Protein AF-A0A939B349-F1 (afdb_monomer_lite)

pLDDT: mean 75.11, std 18.24, range [33.69, 95.56]

Radius of gyration: 43.34 Å; chains: 1; bounding box: 69×65×115 Å

Structure (mmCIF, N/CA/C/O backbone):
data_AF-A0A939B349-F1
#
_entry.id   AF-A0A939B349-F1
#
loop_
_atom_site.group_PDB
_atom_site.id
_atom_site.type_symbol
_atom_site.label_atom_id
_atom_site.label_alt_id
_atom_site.label_comp_id
_atom_site.label_asym_id
_atom_site.label_entity_id
_atom_site.label_seq_id
_atom_site.pdbx_PDB_ins_code
_atom_site.Cartn_x
_atom_site.Cartn_y
_atom_site.Cartn_z
_atom_site.occupancy
_atom_site.B_iso_or_equiv
_atom_site.auth_seq_id
_atom_site.auth_comp_id
_atom_site.auth_asym_id
_atom_site.auth_atom_id
_atom_site.pdbx_PDB_model_num
ATOM 1 N N . MET A 1 1 ? -7.760 8.848 -2.832 1.00 50.34 1 MET A N 1
ATOM 2 C CA . MET A 1 1 ? -7.719 9.512 -1.503 1.00 50.34 1 MET A CA 1
ATOM 3 C C . MET A 1 1 ? -8.984 9.330 -0.651 1.00 50.34 1 MET A C 1
ATOM 5 O O . MET A 1 1 ? -8.914 9.623 0.531 1.00 50.34 1 MET A O 1
ATOM 9 N N . GLY A 1 2 ? -10.108 8.811 -1.169 1.00 60.91 2 GLY A N 1
ATOM 10 C CA . GLY A 1 2 ? -11.309 8.539 -0.352 1.00 60.91 2 GLY A CA 1
ATOM 11 C C . GLY A 1 2 ? -11.292 7.233 0.465 1.00 60.91 2 GLY A C 1
ATOM 12 O O . GLY A 1 2 ? -12.253 6.953 1.168 1.00 60.91 2 GLY A O 1
ATOM 13 N N . GLU A 1 3 ? -10.233 6.424 0.372 1.00 61.53 3 GLU A N 1
ATOM 14 C CA . GLU A 1 3 ? -10.192 5.058 0.926 1.00 61.53 3 GLU A CA 1
ATOM 15 C C . GLU A 1 3 ? -9.787 5.001 2.412 1.00 61.53 3 GLU A C 1
ATOM 17 O O . GLU A 1 3 ? -10.288 4.182 3.182 1.00 61.53 3 GLU A O 1
ATOM 22 N N . GLU A 1 4 ? -8.908 5.903 2.851 1.00 66.12 4 GLU A N 1
ATOM 23 C CA . GLU A 1 4 ? -8.322 5.888 4.200 1.00 66.12 4 GLU A CA 1
ATOM 24 C C . GLU A 1 4 ? -9.313 6.124 5.358 1.00 66.12 4 GLU A C 1
ATOM 26 O O . GLU A 1 4 ? -9.148 5.480 6.399 1.00 66.12 4 GLU A O 1
ATOM 31 N N . PRO A 1 5 ? -10.371 6.954 5.230 1.00 72.88 5 PRO A N 1
ATOM 32 C CA . PRO A 1 5 ? -11.401 7.045 6.267 1.00 72.88 5 PRO A CA 1
ATOM 33 C C . PRO A 1 5 ? -12.081 5.694 6.544 1.00 72.88 5 PRO A C 1
ATOM 35 O O . PRO A 1 5 ? -12.366 5.372 7.697 1.00 72.88 5 PRO A O 1
ATOM 38 N N . GLY A 1 6 ? -12.282 4.872 5.508 1.00 77.94 6 GLY A N 1
ATOM 39 C CA . GLY A 1 6 ? -12.850 3.530 5.633 1.00 77.94 6 GLY A CA 1
ATOM 40 C C . GLY A 1 6 ? -11.854 2.523 6.209 1.00 77.94 6 GLY A C 1
ATOM 41 O O . GLY A 1 6 ? -12.162 1.836 7.185 1.00 77.94 6 GLY A O 1
ATOM 42 N N . TRP A 1 7 ? -10.639 2.464 5.658 1.00 81.88 7 TRP A N 1
ATOM 43 C CA . TRP A 1 7 ? -9.630 1.492 6.091 1.00 81.88 7 TRP A CA 1
ATOM 44 C C . TRP A 1 7 ? -9.050 1.796 7.468 1.00 81.88 7 TRP A C 1
ATOM 46 O O . TRP A 1 7 ? -8.964 0.898 8.302 1.00 81.88 7 TRP A O 1
ATOM 56 N N . ARG A 1 8 ? -8.652 3.043 7.732 1.00 82.31 8 ARG A N 1
ATOM 57 C CA . ARG A 1 8 ? -7.982 3.430 8.984 1.00 82.31 8 ARG A CA 1
ATOM 58 C C . ARG A 1 8 ? -8.934 4.027 10.005 1.00 82.31 8 ARG A C 1
ATOM 60 O O . ARG A 1 8 ? -8.850 3.660 11.169 1.00 82.31 8 ARG A O 1
ATOM 67 N N . GLY A 1 9 ? -9.877 4.863 9.578 1.00 75.44 9 GLY A N 1
ATOM 68 C CA . GLY A 1 9 ? -10.846 5.469 10.498 1.00 75.44 9 GLY A CA 1
ATOM 69 C C . GLY A 1 9 ? -11.865 4.470 11.058 1.00 75.44 9 GLY A C 1
ATOM 70 O O . GLY A 1 9 ? -12.182 4.497 12.249 1.00 75.44 9 GLY A O 1
ATOM 71 N N . TYR A 1 10 ? -12.359 3.552 10.223 1.00 84.94 10 TYR A N 1
ATOM 72 C CA . TYR A 1 10 ? -13.357 2.563 10.638 1.00 84.94 10 TYR A CA 1
ATOM 73 C C . TYR A 1 10 ? -12.766 1.162 10.837 1.00 84.94 10 TYR A C 1
ATOM 75 O O . TYR A 1 10 ? -12.747 0.656 11.963 1.00 84.94 10 TYR A O 1
ATOM 83 N N . ALA A 1 11 ? -12.265 0.527 9.772 1.00 83.31 11 ALA A N 1
ATOM 84 C CA . ALA A 1 11 ? -11.889 -0.885 9.811 1.00 83.31 11 ALA A CA 1
ATOM 85 C C . ALA A 1 11 ? -10.728 -1.152 10.783 1.00 83.31 11 ALA A C 1
ATOM 87 O O . ALA A 1 11 ? -10.832 -2.047 11.621 1.00 83.31 11 ALA A O 1
ATOM 88 N N . GLN A 1 12 ? -9.662 -0.347 10.745 1.00 85.56 12 GLN A N 1
ATOM 89 C CA . GLN A 1 12 ? -8.499 -0.502 11.624 1.00 85.56 12 GLN A CA 1
ATOM 90 C C . GLN A 1 12 ? -8.865 -0.314 13.099 1.00 85.56 12 GLN A C 1
ATOM 92 O O . GLN A 1 12 ? -8.363 -1.060 13.938 1.00 85.56 12 GLN A O 1
ATOM 97 N N . ARG A 1 13 ? -9.760 0.629 13.421 1.00 86.94 13 ARG A N 1
ATOM 98 C CA . ARG A 1 13 ? -10.232 0.863 14.793 1.00 86.94 13 ARG A CA 1
ATOM 99 C C . ARG A 1 13 ? -11.063 -0.315 15.305 1.00 86.94 13 ARG A C 1
ATOM 101 O O . ARG A 1 13 ? -10.786 -0.848 16.376 1.00 86.94 13 ARG A O 1
ATOM 108 N N . VAL A 1 14 ? -12.041 -0.775 14.518 1.00 89.38 14 VAL A N 1
ATOM 109 C CA . VAL A 1 14 ? -12.947 -1.875 14.903 1.00 89.38 14 VAL A CA 1
ATOM 110 C C . VAL A 1 14 ? -12.213 -3.217 14.988 1.00 89.38 14 VAL A C 1
ATOM 112 O O . VAL A 1 14 ? -12.347 -3.932 15.982 1.00 89.38 14 VAL A O 1
ATOM 115 N N . LEU A 1 15 ? -11.422 -3.569 13.970 1.00 87.38 15 LEU A N 1
ATOM 116 C CA . LEU A 1 15 ? -10.625 -4.802 13.963 1.00 87.38 15 LEU A CA 1
ATOM 117 C C . LEU A 1 15 ? -9.497 -4.734 14.997 1.00 87.38 15 LEU A C 1
ATOM 119 O O . LEU A 1 15 ? -9.206 -5.731 15.656 1.00 87.38 15 LEU A O 1
ATOM 123 N N . GLY A 1 16 ? -8.887 -3.559 15.172 1.00 88.56 16 GLY A N 1
ATOM 124 C CA . GLY A 1 16 ? -7.823 -3.326 16.143 1.00 88.56 16 GLY A CA 1
ATOM 125 C C . GLY A 1 16 ? -8.293 -3.528 17.580 1.00 88.56 16 GLY A C 1
ATOM 126 O O . GLY A 1 16 ? -7.596 -4.189 18.345 1.00 88.56 16 GLY A O 1
ATOM 127 N N . ALA A 1 17 ? -9.496 -3.053 17.918 1.00 89.25 17 ALA A N 1
ATOM 128 C CA . ALA A 1 17 ? -10.103 -3.257 19.233 1.00 89.25 17 ALA A CA 1
ATOM 129 C C . ALA A 1 17 ? -10.414 -4.736 19.532 1.00 89.25 17 ALA A C 1
ATOM 131 O O . ALA A 1 17 ? -10.347 -5.156 20.683 1.00 89.25 17 ALA A O 1
ATOM 132 N N . LYS A 1 18 ? -10.738 -5.538 18.507 1.00 92.06 18 LYS A N 1
ATOM 133 C CA . LYS A 1 18 ? -11.081 -6.961 18.671 1.00 92.06 18 LYS A CA 1
ATOM 134 C C . LYS A 1 18 ? -9.863 -7.883 18.670 1.00 92.06 18 LYS A C 1
ATOM 136 O O . LYS A 1 18 ? -9.804 -8.818 19.461 1.00 92.06 18 LYS A O 1
ATOM 141 N N . TRP A 1 19 ? -8.921 -7.670 17.751 1.00 90.81 19 TRP A N 1
ATOM 142 C CA . TRP A 1 19 ? -7.858 -8.637 17.434 1.00 90.81 19 TRP A CA 1
ATOM 143 C C . TRP A 1 19 ? -6.438 -8.071 17.552 1.00 90.81 19 TRP A C 1
ATOM 145 O O . TRP A 1 19 ? -5.470 -8.809 17.366 1.00 90.81 19 TRP A O 1
ATOM 155 N N . GLY A 1 20 ? -6.295 -6.785 17.871 1.00 92.38 20 GLY A N 1
ATOM 156 C CA . GLY A 1 20 ? -5.019 -6.083 17.886 1.00 92.38 20 GLY A CA 1
ATOM 157 C C . GLY A 1 20 ? -4.625 -5.524 16.516 1.00 92.38 20 GLY A C 1
ATOM 158 O O . GLY A 1 20 ? -5.048 -5.989 15.456 1.00 92.38 20 GLY A O 1
ATOM 159 N N . TRP A 1 21 ? -3.773 -4.500 16.546 1.00 90.88 21 TRP A N 1
ATOM 160 C CA . TRP A 1 21 ? -3.421 -3.684 15.379 1.00 90.88 21 TRP A CA 1
ATOM 161 C C . TRP A 1 21 ? -2.735 -4.460 14.238 1.00 90.88 21 TRP A C 1
ATOM 163 O O . TRP A 1 21 ? -3.009 -4.165 13.078 1.00 90.88 21 TRP A O 1
ATOM 173 N N . ILE A 1 22 ? -1.896 -5.463 14.543 1.00 94.00 22 ILE A N 1
ATOM 174 C CA . ILE A 1 22 ? -1.200 -6.277 13.524 1.00 94.00 22 ILE A CA 1
ATOM 175 C C . ILE A 1 22 ? -2.202 -7.135 12.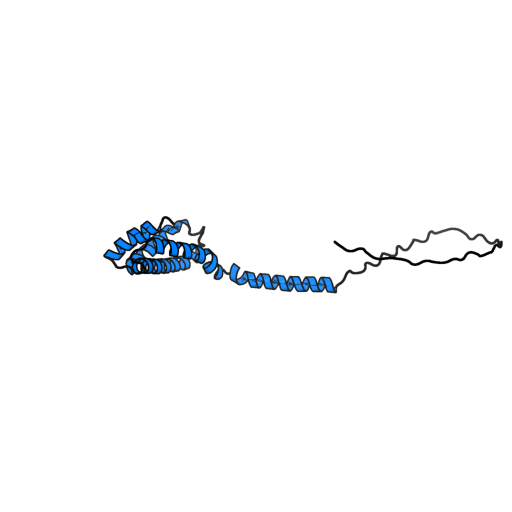756 1.00 94.00 22 ILE A C 1
ATOM 177 O O . ILE A 1 22 ? -2.216 -7.123 11.531 1.00 94.00 22 ILE A O 1
ATOM 181 N N . ARG A 1 23 ? -3.075 -7.862 13.466 1.00 93.62 23 ARG A N 1
ATOM 182 C CA . ARG A 1 23 ? -4.082 -8.722 12.827 1.00 93.62 23 ARG A CA 1
ATOM 183 C C . ARG A 1 23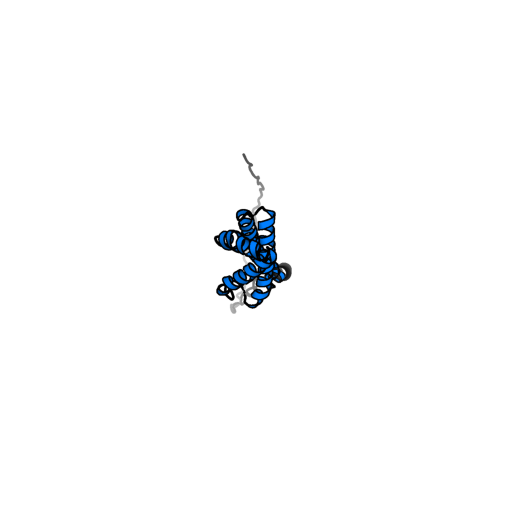 ? -5.056 -7.893 11.995 1.00 93.62 23 ARG A C 1
ATOM 185 O O . ARG A 1 23 ? -5.352 -8.266 10.866 1.00 93.62 23 ARG A O 1
ATOM 192 N N . ALA A 1 24 ? -5.483 -6.743 12.518 1.00 92.56 24 ALA A N 1
ATOM 193 C CA . ALA A 1 24 ? -6.286 -5.783 11.768 1.00 92.56 24 ALA A CA 1
ATOM 194 C C . ALA A 1 24 ? -5.584 -5.328 10.478 1.00 92.56 24 ALA A C 1
ATOM 196 O O . ALA A 1 24 ? -6.193 -5.352 9.411 1.00 92.56 24 ALA A O 1
ATOM 197 N N . ALA A 1 25 ? -4.294 -4.987 10.559 1.00 93.94 25 ALA A N 1
ATOM 198 C CA . ALA A 1 25 ? -3.505 -4.563 9.407 1.00 93.94 25 ALA A CA 1
ATOM 199 C C . ALA A 1 25 ? -3.372 -5.663 8.345 1.00 93.94 25 ALA A C 1
ATOM 201 O O . ALA A 1 25 ? -3.506 -5.367 7.164 1.00 93.94 25 ALA A O 1
ATOM 202 N N . LEU A 1 26 ? -3.155 -6.919 8.752 1.00 95.56 26 LEU A N 1
ATOM 203 C CA . LEU A 1 26 ? -3.050 -8.059 7.834 1.00 95.56 26 LEU A CA 1
ATOM 204 C C . LEU A 1 26 ? -4.374 -8.357 7.123 1.00 95.56 26 LEU A C 1
ATOM 206 O O . LEU A 1 26 ? -4.380 -8.605 5.920 1.00 95.56 26 LEU A O 1
ATOM 210 N N . VAL A 1 27 ? -5.498 -8.291 7.843 1.00 94.12 27 VAL A N 1
ATOM 211 C CA . VAL A 1 27 ? -6.832 -8.440 7.241 1.00 94.12 27 VAL A CA 1
ATOM 212 C C . VAL A 1 27 ? -7.081 -7.322 6.235 1.00 94.12 27 VAL A C 1
ATOM 214 O O . VAL A 1 27 ? -7.484 -7.591 5.108 1.00 94.12 27 VAL A O 1
ATOM 217 N N . ILE A 1 28 ? -6.786 -6.075 6.612 1.00 93.19 28 ILE A N 1
ATOM 218 C CA . ILE A 1 28 ? -6.924 -4.933 5.705 1.00 93.19 28 ILE A CA 1
ATOM 219 C C . ILE A 1 28 ? -6.004 -5.093 4.494 1.00 93.19 28 ILE A C 1
ATOM 221 O O . ILE A 1 28 ? -6.459 -4.854 3.387 1.00 93.19 28 ILE A O 1
ATOM 225 N N . ALA A 1 29 ? -4.760 -5.546 4.668 1.00 93.62 29 ALA A N 1
ATOM 226 C CA . ALA A 1 29 ? -3.846 -5.801 3.558 1.00 93.62 29 ALA A CA 1
ATOM 227 C C . ALA A 1 29 ? -4.432 -6.811 2.566 1.00 93.62 29 ALA A C 1
ATOM 229 O O . ALA A 1 29 ? -4.454 -6.537 1.374 1.00 93.62 29 ALA A O 1
ATOM 230 N N . ALA A 1 30 ? -4.969 -7.933 3.052 1.00 94.38 30 ALA A N 1
ATOM 231 C CA . ALA A 1 30 ? -5.572 -8.951 2.196 1.00 94.38 30 ALA A CA 1
ATOM 232 C C . ALA A 1 30 ? -6.768 -8.402 1.401 1.00 94.38 30 ALA A C 1
ATOM 234 O O . ALA A 1 30 ? -6.839 -8.579 0.185 1.00 94.38 30 ALA A O 1
ATOM 235 N N . VAL A 1 31 ? -7.685 -7.696 2.071 1.00 93.81 31 VAL A N 1
ATOM 236 C CA . VAL A 1 31 ? -8.849 -7.099 1.400 1.00 93.81 31 VAL A CA 1
ATOM 237 C C . VAL A 1 31 ? -8.411 -6.011 0.418 1.00 93.81 31 VAL A C 1
ATOM 239 O O . VAL A 1 31 ? -8.944 -5.937 -0.684 1.00 93.81 31 VAL A O 1
ATOM 242 N N . TRP A 1 32 ? -7.417 -5.199 0.773 1.00 91.62 32 TRP A N 1
ATOM 243 C CA . TRP A 1 32 ? -6.911 -4.120 -0.071 1.00 91.62 32 TRP A CA 1
ATOM 244 C C . TRP A 1 32 ? -6.197 -4.654 -1.320 1.00 91.62 32 TRP A C 1
ATOM 246 O O . TRP A 1 32 ? -6.443 -4.167 -2.422 1.00 91.62 32 TRP A O 1
ATOM 256 N N . THR A 1 33 ? -5.409 -5.725 -1.185 1.00 92.25 33 THR A N 1
ATOM 257 C CA . THR A 1 33 ? -4.826 -6.452 -2.320 1.00 92.25 33 THR A CA 1
ATOM 258 C C . THR A 1 33 ? -5.911 -6.979 -3.258 1.00 92.25 33 THR A C 1
ATOM 260 O O . THR A 1 33 ? -5.827 -6.754 -4.462 1.00 92.25 33 THR A O 1
ATOM 263 N N . LEU A 1 34 ? -6.952 -7.628 -2.725 1.00 92.25 34 LEU A N 1
ATOM 264 C CA . LEU A 1 34 ? -8.059 -8.156 -3.532 1.00 92.25 34 LEU A CA 1
ATOM 265 C C . LEU A 1 34 ? -8.907 -7.056 -4.177 1.00 92.25 34 LEU A C 1
ATOM 267 O O . LEU A 1 34 ? -9.357 -7.219 -5.306 1.00 92.25 34 LEU A O 1
ATOM 271 N N . TRP A 1 35 ? -9.098 -5.921 -3.501 1.00 90.25 35 TRP A N 1
ATOM 272 C CA . TRP A 1 35 ? -9.788 -4.757 -4.063 1.00 90.25 35 TRP A CA 1
ATOM 273 C C . TRP A 1 35 ? -9.122 -4.291 -5.361 1.00 90.25 35 TRP A C 1
ATOM 275 O O . TRP A 1 35 ? -9.801 -3.844 -6.279 1.00 90.25 35 TRP A O 1
ATOM 285 N N . HIS A 1 36 ? -7.799 -4.410 -5.462 1.00 89.12 36 HIS A N 1
ATOM 286 C CA . HIS A 1 36 ? -7.041 -3.996 -6.644 1.00 89.12 36 HIS A CA 1
ATOM 287 C C . HIS A 1 36 ? -7.029 -5.045 -7.759 1.00 89.12 36 HIS A C 1
ATOM 289 O O . HIS A 1 36 ? -6.393 -4.819 -8.785 1.00 89.12 36 HIS A O 1
ATOM 295 N N . ALA A 1 37 ? -7.747 -6.162 -7.608 1.00 90.06 37 ALA A N 1
ATOM 296 C CA . ALA A 1 37 ? -7.834 -7.187 -8.642 1.00 90.06 37 ALA A CA 1
ATOM 297 C C . ALA A 1 37 ? -8.215 -6.660 -10.042 1.00 90.06 37 ALA A C 1
ATOM 299 O O . ALA A 1 37 ? -7.603 -7.108 -11.009 1.00 90.06 37 ALA A O 1
ATOM 300 N N . PRO A 1 38 ? -9.130 -5.676 -10.199 1.00 92.00 38 PRO A N 1
ATOM 301 C CA . PRO A 1 38 ? -9.440 -5.100 -11.512 1.00 92.00 38 PRO A CA 1
ATOM 302 C C . PRO A 1 38 ? -8.265 -4.375 -12.193 1.00 92.00 38 PRO A C 1
ATOM 304 O O . PRO A 1 38 ? -8.310 -4.141 -13.398 1.00 92.00 38 PRO A O 1
ATOM 307 N N . LEU A 1 39 ? -7.228 -4.000 -11.436 1.00 85.88 39 LEU A N 1
ATOM 308 C CA . LEU A 1 39 ? -6.024 -3.332 -11.943 1.00 85.88 39 LEU A CA 1
ATOM 309 C C . LEU A 1 39 ? -4.932 -4.327 -12.366 1.00 85.88 39 LEU A C 1
ATOM 311 O O . LEU A 1 39 ? -3.919 -3.938 -12.954 1.00 85.88 39 LEU A O 1
ATOM 315 N N . TRP A 1 40 ? -5.102 -5.615 -12.057 1.00 87.38 40 TRP A N 1
ATOM 316 C CA . TRP A 1 40 ? -4.150 -6.644 -12.454 1.00 87.38 40 TRP A CA 1
ATOM 317 C C . TRP A 1 40 ? -4.245 -6.902 -13.959 1.00 87.38 40 TRP A C 1
ATOM 319 O O . TRP A 1 40 ? -5.318 -7.128 -14.514 1.00 87.38 40 TRP A O 1
ATOM 329 N N . GLY A 1 41 ? -3.101 -6.857 -14.632 1.00 82.94 41 GLY A N 1
ATOM 330 C CA . GLY A 1 41 ? -2.985 -6.966 -16.082 1.00 82.94 41 GLY A CA 1
ATOM 331 C C . GLY A 1 41 ? -3.174 -5.656 -16.848 1.00 82.94 41 GLY A C 1
ATOM 332 O O . GLY A 1 41 ? -2.866 -5.637 -18.036 1.00 82.94 41 GLY A O 1
ATOM 333 N N . SER A 1 42 ? -3.642 -4.582 -16.203 1.00 85.62 42 SER A N 1
ATOM 334 C CA . SER A 1 42 ? -3.751 -3.246 -16.805 1.00 85.62 42 SER A CA 1
ATOM 335 C C . SER A 1 42 ? -2.674 -2.308 -16.263 1.00 85.62 42 SER A C 1
ATOM 337 O O . SER A 1 42 ? -1.747 -1.960 -16.988 1.00 85.62 42 SER A O 1
ATOM 339 N N . GLU A 1 43 ? -2.752 -1.947 -14.983 1.00 80.25 43 GLU A N 1
ATOM 340 C CA . GLU A 1 43 ? -1.756 -1.089 -14.327 1.00 80.25 43 GLU A CA 1
ATOM 341 C C . GLU A 1 43 ? -0.633 -1.885 -13.661 1.00 80.25 43 GLU A C 1
ATOM 343 O O . GLU A 1 43 ? 0.505 -1.423 -13.585 1.00 80.25 43 GLU A O 1
ATOM 348 N N . PHE A 1 44 ? -0.934 -3.103 -13.209 1.00 79.94 44 PHE A N 1
ATOM 349 C CA . PHE A 1 44 ? 0.053 -4.009 -12.634 1.00 79.94 44 PHE A CA 1
ATOM 350 C C . PHE A 1 44 ? 0.258 -5.202 -13.553 1.00 79.94 44 PHE A C 1
ATOM 352 O O . PHE A 1 44 ? -0.637 -6.033 -13.701 1.00 79.94 44 PHE A O 1
ATOM 359 N N . GLU A 1 45 ? 1.447 -5.339 -14.136 1.00 84.31 45 GLU A N 1
ATOM 360 C CA . GLU A 1 45 ? 1.794 -6.555 -14.870 1.00 84.31 45 GLU A CA 1
ATOM 361 C C . GLU A 1 45 ? 1.608 -7.789 -13.982 1.00 84.31 45 GLU A C 1
ATOM 363 O O . GLU A 1 45 ? 2.083 -7.824 -12.845 1.00 84.31 45 GLU A O 1
ATOM 368 N N . TRP A 1 46 ? 0.982 -8.840 -14.519 1.00 85.31 46 TRP A N 1
ATOM 369 C CA . TRP A 1 46 ? 0.698 -10.077 -13.781 1.00 85.31 46 TRP A CA 1
ATOM 370 C C . TRP A 1 46 ? 1.924 -10.662 -13.074 1.00 85.31 46 TRP A C 1
ATOM 372 O O . TRP A 1 46 ? 1.826 -11.149 -11.949 1.00 85.31 46 TRP A O 1
ATOM 382 N N . ARG A 1 47 ? 3.101 -10.561 -13.702 1.00 85.00 47 ARG A N 1
ATOM 383 C CA . ARG A 1 47 ? 4.369 -11.038 -13.137 1.00 85.00 47 ARG A CA 1
ATOM 384 C C . ARG A 1 47 ? 4.820 -10.243 -11.904 1.00 85.00 47 ARG A C 1
ATOM 386 O O . ARG A 1 47 ? 5.538 -10.785 -11.068 1.00 85.00 47 ARG A O 1
ATOM 393 N N . LEU A 1 48 ? 4.408 -8.983 -11.783 1.00 82.94 48 LEU A N 1
ATOM 394 C CA . LEU A 1 48 ? 4.763 -8.085 -10.683 1.00 82.94 48 LEU A CA 1
ATOM 395 C C . LEU A 1 48 ? 3.706 -8.060 -9.568 1.00 82.94 48 LEU A C 1
ATOM 397 O O . LEU A 1 48 ? 3.991 -7.580 -8.472 1.00 82.94 48 LEU A O 1
ATOM 401 N N . VAL A 1 49 ? 2.515 -8.626 -9.792 1.00 86.75 49 VAL A N 1
ATOM 402 C CA . VAL A 1 49 ? 1.451 -8.696 -8.774 1.00 86.75 49 VAL A CA 1
ATOM 403 C C . VAL A 1 49 ? 1.927 -9.326 -7.453 1.00 86.75 49 VAL A C 1
ATOM 405 O O . VAL A 1 49 ? 1.627 -8.749 -6.408 1.00 86.75 49 VAL A O 1
ATOM 408 N N . PRO A 1 50 ? 2.711 -10.429 -7.422 1.00 88.69 50 PRO A N 1
ATOM 409 C CA . PRO A 1 50 ? 3.163 -11.012 -6.156 1.00 88.69 50 PRO A CA 1
ATOM 410 C C . PRO A 1 50 ? 4.064 -10.076 -5.340 1.00 88.69 50 PRO A C 1
ATOM 412 O O . PRO A 1 50 ? 3.882 -9.941 -4.131 1.00 88.69 50 PRO A O 1
ATOM 415 N N . ILE A 1 51 ? 5.019 -9.399 -5.987 1.00 85.50 51 ILE A N 1
ATOM 416 C CA . ILE A 1 51 ? 5.932 -8.484 -5.286 1.00 85.50 51 ILE A CA 1
ATOM 417 C C . ILE A 1 51 ? 5.202 -7.215 -4.837 1.00 85.50 51 ILE A C 1
ATOM 419 O O . ILE A 1 51 ? 5.424 -6.721 -3.730 1.00 85.50 51 ILE A O 1
ATOM 423 N N . TRP A 1 52 ? 4.258 -6.743 -5.652 1.00 85.88 52 TRP A N 1
ATOM 424 C CA . TRP A 1 52 ? 3.366 -5.655 -5.289 1.00 85.88 52 TRP A CA 1
ATOM 425 C C . TRP A 1 52 ? 2.501 -6.021 -4.072 1.00 85.88 52 TRP A C 1
ATOM 427 O O . TRP A 1 52 ? 2.453 -5.248 -3.117 1.00 85.88 52 TRP A O 1
ATOM 437 N N . ALA A 1 53 ? 1.917 -7.223 -4.022 1.00 90.38 53 ALA A N 1
ATOM 438 C CA . ALA A 1 53 ? 1.130 -7.693 -2.880 1.00 90.38 53 ALA A CA 1
ATOM 439 C C . ALA A 1 53 ? 1.946 -7.719 -1.573 1.00 90.38 53 ALA A C 1
ATOM 441 O O . ALA A 1 53 ? 1.459 -7.290 -0.527 1.00 90.38 53 ALA A O 1
ATOM 442 N N . VAL A 1 54 ? 3.217 -8.136 -1.626 1.00 90.88 54 VAL A N 1
ATOM 443 C CA . VAL A 1 54 ? 4.126 -8.059 -0.466 1.00 90.88 54 VAL A CA 1
ATOM 444 C C . VAL A 1 54 ? 4.329 -6.606 -0.018 1.00 90.88 54 VAL A C 1
ATOM 446 O O . VAL A 1 54 ? 4.287 -6.317 1.180 1.00 90.88 54 VAL A O 1
ATOM 449 N N . SER A 1 55 ? 4.489 -5.675 -0.964 1.00 88.31 55 SER A N 1
ATOM 450 C CA . SER A 1 55 ? 4.612 -4.245 -0.649 1.00 88.31 55 SER A CA 1
ATOM 451 C C . SER A 1 55 ? 3.348 -3.678 0.012 1.00 88.31 55 SER A C 1
ATOM 453 O O . SER A 1 55 ? 3.456 -2.891 0.952 1.00 88.31 55 SER A O 1
ATOM 455 N N . VAL A 1 56 ? 2.159 -4.145 -0.392 1.00 91.19 56 VAL A N 1
ATOM 456 C CA . VAL A 1 56 ? 0.867 -3.762 0.202 1.00 91.19 56 VAL A CA 1
ATOM 457 C C . VAL A 1 56 ? 0.776 -4.201 1.663 1.00 91.19 56 VAL A C 1
ATOM 459 O O . VAL A 1 56 ? 0.344 -3.421 2.512 1.00 91.19 56 VAL A O 1
ATOM 462 N N . VAL A 1 57 ? 1.241 -5.412 1.990 1.00 93.81 57 VAL A N 1
ATOM 463 C CA . VAL A 1 57 ? 1.309 -5.890 3.382 1.00 93.81 57 VAL A CA 1
ATOM 464 C C . VAL A 1 57 ? 2.229 -5.001 4.220 1.00 93.81 57 VAL A C 1
ATOM 466 O O . VAL A 1 57 ? 1.851 -4.583 5.317 1.00 93.81 57 VAL A O 1
ATOM 469 N N . GLY A 1 58 ? 3.408 -4.660 3.692 1.00 92.25 58 GLY A N 1
ATOM 470 C CA . GLY A 1 58 ? 4.337 -3.737 4.348 1.00 92.25 58 GLY A CA 1
ATOM 471 C C . GLY A 1 58 ? 3.712 -2.361 4.593 1.00 92.25 58 GLY A C 1
ATOM 472 O O . GLY A 1 58 ? 3.721 -1.866 5.721 1.00 92.25 58 GLY A O 1
ATOM 473 N N . ALA A 1 59 ? 3.095 -1.775 3.564 1.00 91.06 59 ALA A N 1
ATOM 474 C CA . ALA A 1 59 ? 2.412 -0.488 3.657 1.00 91.06 59 ALA A CA 1
ATOM 475 C C . ALA A 1 59 ? 1.271 -0.516 4.687 1.00 91.06 59 ALA A C 1
ATOM 477 O O . ALA A 1 59 ? 1.142 0.404 5.494 1.00 91.06 59 ALA A O 1
ATOM 478 N N . ALA A 1 60 ? 0.478 -1.591 4.721 1.00 92.69 60 ALA A N 1
ATOM 479 C CA . ALA A 1 60 ? -0.614 -1.739 5.675 1.00 92.69 60 ALA A CA 1
ATOM 480 C C . ALA A 1 60 ? -0.128 -1.800 7.129 1.00 92.69 60 ALA A C 1
ATOM 482 O O . ALA A 1 60 ? -0.750 -1.191 8.000 1.00 92.69 60 ALA A O 1
ATOM 483 N N . LEU A 1 61 ? 0.988 -2.487 7.397 1.00 94.75 61 LEU A N 1
ATOM 484 C CA . LEU A 1 61 ? 1.599 -2.538 8.728 1.00 94.75 61 LEU A CA 1
ATOM 485 C C . LEU A 1 61 ? 2.154 -1.175 9.154 1.00 94.75 61 LEU A C 1
ATOM 487 O O . LEU A 1 61 ? 1.917 -0.755 10.288 1.00 94.75 61 LEU A O 1
ATOM 491 N N . VAL A 1 62 ? 2.840 -0.467 8.252 1.00 94.38 62 VAL A N 1
ATOM 492 C CA . VAL A 1 62 ? 3.378 0.878 8.518 1.00 94.38 62 VAL A CA 1
ATOM 493 C C . VAL A 1 62 ? 2.251 1.873 8.785 1.00 94.38 62 VAL A C 1
ATOM 495 O O . VAL A 1 62 ? 2.308 2.603 9.772 1.00 94.38 62 VAL A O 1
ATOM 498 N N . LEU A 1 63 ? 1.197 1.873 7.966 1.00 92.75 63 LEU A N 1
ATOM 499 C CA . LEU A 1 63 ? 0.031 2.740 8.161 1.00 92.75 63 LEU A CA 1
ATOM 500 C C . LEU A 1 63 ? -0.717 2.406 9.456 1.00 92.75 63 LEU A C 1
ATOM 502 O O . LEU A 1 63 ? -1.110 3.312 10.183 1.00 92.75 63 LEU A O 1
ATOM 506 N N . ALA A 1 64 ? -0.880 1.124 9.791 1.00 92.56 64 ALA A N 1
ATOM 507 C CA . ALA A 1 64 ? -1.493 0.713 11.053 1.00 92.56 64 ALA A CA 1
ATOM 508 C C . ALA A 1 64 ? -0.665 1.135 12.276 1.00 92.56 64 ALA A C 1
ATOM 510 O O . ALA A 1 64 ? -1.223 1.569 13.288 1.00 92.56 64 ALA A O 1
ATOM 511 N N . TRP A 1 65 ? 0.662 1.025 12.186 1.00 94.56 65 TRP A N 1
ATOM 512 C CA . TRP A 1 65 ? 1.568 1.527 13.212 1.00 94.56 65 TRP A CA 1
ATOM 513 C C . TRP A 1 65 ? 1.465 3.048 13.343 1.00 94.56 65 TRP A C 1
ATOM 515 O O . TRP A 1 65 ? 1.297 3.539 14.458 1.00 94.56 65 TRP A O 1
ATOM 525 N N . LEU A 1 66 ? 1.486 3.777 12.224 1.00 94.38 66 LEU A N 1
ATOM 526 C CA . LEU A 1 66 ? 1.400 5.235 12.186 1.00 94.38 66 LEU A CA 1
ATOM 527 C C . LEU A 1 66 ? 0.073 5.738 12.755 1.00 94.38 66 LEU A C 1
ATOM 529 O O . LEU A 1 66 ? 0.066 6.664 13.564 1.00 94.38 66 LEU A O 1
ATOM 533 N N . TYR A 1 67 ? -1.040 5.100 12.388 1.00 92.75 67 TYR A N 1
ATOM 534 C CA . TYR A 1 67 ? -2.365 5.401 12.924 1.00 92.75 67 TYR A CA 1
ATOM 535 C C . TYR A 1 67 ? -2.354 5.343 14.451 1.00 92.75 67 TYR A C 1
ATOM 537 O O . TYR A 1 67 ? -2.757 6.289 15.115 1.00 92.75 67 TYR A O 1
ATOM 545 N N . ARG A 1 68 ? -1.799 4.274 15.031 1.00 93.25 68 ARG A N 1
ATOM 546 C CA . ARG A 1 68 ? -1.709 4.145 16.488 1.00 93.25 68 ARG A CA 1
ATOM 547 C C . ARG A 1 68 ? -0.714 5.130 17.110 1.00 93.25 68 ARG A C 1
ATOM 549 O O . ARG A 1 68 ? -1.015 5.718 18.142 1.00 93.25 68 ARG A O 1
ATOM 556 N N . ALA A 1 69 ? 0.462 5.302 16.508 1.00 93.62 69 ALA A N 1
ATOM 557 C CA . ALA A 1 69 ? 1.519 6.175 17.024 1.00 93.62 69 ALA A CA 1
ATOM 558 C C . ALA A 1 69 ? 1.125 7.662 17.009 1.00 93.62 69 ALA A C 1
ATOM 560 O O . ALA A 1 69 ? 1.601 8.433 17.835 1.00 93.62 69 ALA A O 1
ATOM 561 N N . SER A 1 70 ? 0.236 8.053 16.095 1.00 92.88 70 SER A N 1
ATOM 562 C CA . SER A 1 70 ? -0.266 9.423 15.943 1.00 92.88 70 SER A CA 1
ATOM 563 C C . SER A 1 70 ? -1.535 9.725 16.748 1.00 92.88 70 SER A C 1
ATOM 565 O O . SER A 1 70 ? -2.122 10.787 16.561 1.00 92.88 70 SER A O 1
ATOM 567 N N . GLY A 1 71 ? -1.981 8.810 17.617 1.00 91.19 71 GLY A N 1
ATOM 568 C CA . GLY A 1 71 ? -3.228 8.983 18.367 1.00 91.19 71 GLY A CA 1
ATOM 569 C C . GLY A 1 71 ? -4.474 8.884 17.485 1.00 91.19 71 GLY A C 1
ATOM 570 O O . GLY A 1 71 ? -5.400 9.668 17.646 1.00 91.19 71 GLY A O 1
ATOM 571 N N . GLU A 1 72 ? -4.487 7.931 16.549 1.00 90.94 72 GLU A N 1
ATOM 572 C CA . GLU A 1 72 ? -5.602 7.651 15.632 1.00 90.94 72 GLU A CA 1
ATOM 573 C C . GLU A 1 72 ? -5.835 8.728 14.552 1.00 90.94 72 GLU A C 1
ATOM 575 O O . GLU A 1 72 ? -6.944 8.918 14.048 1.00 90.94 72 GLU A O 1
ATOM 580 N N . SER A 1 73 ? -4.769 9.419 14.128 1.00 91.50 73 SER A N 1
ATOM 581 C CA . SER A 1 73 ? -4.856 10.440 13.079 1.00 91.50 73 SER A CA 1
ATOM 582 C C . SER A 1 73 ? -4.970 9.829 11.678 1.00 91.50 73 SER A C 1
ATOM 584 O O . SER A 1 73 ? -3.995 9.366 11.075 1.00 91.50 73 SER A O 1
ATOM 586 N N . VAL A 1 74 ? -6.179 9.886 11.110 1.00 89.75 74 VAL A N 1
ATOM 587 C CA . VAL A 1 74 ? -6.447 9.483 9.716 1.00 89.75 74 VAL A CA 1
ATOM 588 C C . VAL A 1 74 ? -5.729 10.403 8.725 1.00 89.75 74 VAL A C 1
ATOM 590 O O . VAL A 1 74 ? -5.231 9.931 7.706 1.00 89.75 74 VAL A O 1
ATOM 593 N N . LEU A 1 75 ? -5.607 11.700 9.036 1.00 90.06 75 LEU A N 1
ATOM 594 C CA . LEU A 1 75 ? -4.938 12.670 8.166 1.00 90.06 75 LEU A CA 1
ATOM 595 C C . LEU A 1 75 ? -3.465 12.301 7.936 1.00 90.06 75 LEU A C 1
ATOM 597 O O . LEU A 1 75 ? -2.995 12.330 6.801 1.00 90.06 75 LEU A O 1
ATOM 601 N N . LEU A 1 76 ? -2.747 11.896 8.990 1.00 90.31 76 LEU A N 1
ATOM 602 C CA . LEU A 1 76 ? -1.352 11.468 8.857 1.00 90.31 76 LEU A CA 1
ATOM 603 C C . LEU A 1 76 ? -1.221 10.216 7.977 1.00 90.31 76 LEU A C 1
ATOM 605 O O . LEU A 1 76 ? -0.303 10.123 7.163 1.00 90.31 76 LEU A O 1
ATOM 609 N N . CYS A 1 77 ? -2.160 9.274 8.111 1.00 91.31 77 CYS A N 1
ATOM 610 C CA . CYS A 1 77 ? -2.211 8.074 7.276 1.00 91.31 77 CYS A CA 1
ATOM 611 C C . CYS A 1 77 ? -2.469 8.423 5.806 1.00 91.31 77 CYS A C 1
ATOM 613 O O . CYS A 1 77 ? -1.804 7.883 4.925 1.00 91.31 77 CYS A O 1
ATOM 615 N N . MET A 1 78 ? -3.363 9.380 5.539 1.00 89.62 78 MET A N 1
ATOM 616 C CA . MET A 1 78 ? -3.625 9.884 4.189 1.00 89.62 78 MET A CA 1
ATOM 617 C C . MET A 1 78 ? -2.386 10.515 3.556 1.00 89.62 78 MET A C 1
ATOM 619 O O . MET A 1 78 ? -2.085 10.212 2.403 1.00 89.62 78 MET A O 1
ATOM 623 N N . LEU A 1 79 ? -1.653 11.355 4.297 1.00 91.31 79 LEU A N 1
ATOM 624 C CA . LEU A 1 79 ? -0.415 11.960 3.801 1.00 91.31 79 LEU A CA 1
ATOM 625 C C . LEU A 1 79 ? 0.641 10.892 3.501 1.00 91.31 79 LEU A C 1
ATOM 627 O O . LEU A 1 79 ? 1.208 10.893 2.413 1.00 91.31 79 LEU A O 1
ATOM 631 N N . MET A 1 80 ? 0.859 9.951 4.423 1.00 90.38 80 MET A N 1
ATOM 632 C CA . MET A 1 80 ? 1.814 8.860 4.221 1.00 90.38 80 MET A CA 1
ATOM 633 C C . MET A 1 80 ? 1.445 8.001 3.005 1.00 90.38 80 MET A C 1
ATOM 635 O O . MET A 1 80 ? 2.296 7.730 2.161 1.00 90.38 80 MET A O 1
ATOM 639 N N . HIS A 1 81 ? 0.176 7.606 2.870 1.00 90.12 81 HIS A N 1
ATOM 640 C CA . HIS A 1 81 ? -0.294 6.841 1.715 1.00 90.12 81 HIS A CA 1
ATOM 641 C C . HIS A 1 81 ? -0.066 7.634 0.417 1.00 90.12 81 HIS A C 1
ATOM 643 O O . HIS A 1 81 ? 0.504 7.106 -0.535 1.00 90.12 81 HIS A O 1
ATOM 649 N N . ALA A 1 82 ? -0.407 8.925 0.385 1.00 87.00 82 ALA A N 1
ATOM 650 C CA . ALA A 1 82 ? -0.151 9.779 -0.773 1.00 87.00 82 ALA A CA 1
ATOM 651 C C . ALA A 1 82 ? 1.334 9.798 -1.172 1.00 87.00 82 ALA A C 1
ATOM 653 O O . ALA A 1 82 ? 1.661 9.661 -2.352 1.00 87.00 82 ALA A O 1
ATOM 654 N N . SER A 1 83 ? 2.233 9.921 -0.192 1.00 86.25 83 SER A N 1
ATOM 655 C CA . SER A 1 83 ? 3.679 9.882 -0.417 1.00 86.25 83 SER A CA 1
ATOM 656 C C . SER A 1 83 ? 4.133 8.541 -0.994 1.00 86.25 83 SER A C 1
ATOM 658 O O . SER A 1 83 ? 4.900 8.521 -1.955 1.00 86.25 83 SER A O 1
ATOM 660 N N . VAL A 1 84 ? 3.628 7.423 -0.466 1.00 84.00 84 VAL A N 1
ATOM 661 C CA . VAL A 1 84 ? 3.950 6.079 -0.970 1.00 84.00 84 VAL A CA 1
ATOM 662 C C . VAL A 1 84 ? 3.448 5.885 -2.402 1.00 84.00 84 VAL A C 1
ATOM 664 O O . VAL A 1 84 ? 4.191 5.367 -3.232 1.00 84.00 84 VAL A O 1
ATOM 667 N N . ASN A 1 85 ? 2.246 6.358 -2.735 1.00 83.19 85 ASN A N 1
ATOM 668 C CA . ASN A 1 85 ? 1.713 6.252 -4.098 1.00 83.19 85 ASN A CA 1
ATOM 669 C C . ASN A 1 85 ? 2.449 7.146 -5.099 1.00 83.19 85 ASN A C 1
ATOM 671 O O . ASN A 1 85 ? 2.508 6.819 -6.280 1.00 83.19 85 ASN A O 1
ATOM 675 N N . MET A 1 86 ? 3.032 8.257 -4.646 1.00 82.12 86 MET A N 1
ATOM 676 C CA . MET A 1 86 ? 3.865 9.109 -5.493 1.00 82.12 86 MET A CA 1
ATOM 677 C C . MET A 1 86 ? 5.244 8.479 -5.740 1.00 82.12 86 MET A C 1
ATOM 679 O O . MET A 1 86 ? 5.726 8.420 -6.871 1.00 82.12 86 MET A O 1
ATOM 683 N N . VAL A 1 87 ? 5.893 8.004 -4.675 1.00 78.88 87 VAL A N 1
ATOM 684 C CA . VAL A 1 87 ? 7.293 7.556 -4.717 1.00 78.88 87 VAL A CA 1
ATOM 685 C C . VAL A 1 87 ? 7.421 6.102 -5.181 1.00 78.88 87 VAL A C 1
ATOM 687 O O . VAL A 1 87 ? 8.341 5.776 -5.926 1.00 78.88 87 VAL A O 1
ATOM 690 N N . GLY A 1 88 ? 6.501 5.222 -4.790 1.00 75.75 88 GLY A N 1
ATOM 691 C CA . GLY A 1 88 ? 6.563 3.787 -5.077 1.00 75.75 88 GLY A CA 1
ATOM 692 C C . GLY A 1 88 ? 6.530 3.481 -6.580 1.00 75.75 88 GLY A C 1
ATOM 693 O O . GLY A 1 88 ? 7.567 3.132 -7.146 1.00 75.75 88 GLY A O 1
ATOM 694 N N . PRO A 1 89 ? 5.381 3.654 -7.258 1.00 70.25 89 PRO A N 1
ATOM 695 C CA . PRO A 1 89 ? 5.259 3.466 -8.707 1.00 70.25 89 PRO A CA 1
ATOM 696 C C . PRO A 1 89 ? 6.125 4.431 -9.526 1.00 70.25 89 PRO A C 1
ATOM 698 O O . PRO A 1 89 ? 6.678 4.053 -10.559 1.00 70.25 89 PRO A O 1
ATOM 701 N N . GLY A 1 90 ? 6.250 5.682 -9.072 1.00 70.69 90 GLY A N 1
ATOM 702 C CA . GLY A 1 90 ? 6.943 6.736 -9.812 1.00 70.69 90 GLY A CA 1
ATOM 703 C C . GLY A 1 90 ? 8.465 6.598 -9.834 1.00 70.69 90 GLY A C 1
ATOM 704 O O . GLY A 1 90 ? 9.085 6.979 -10.825 1.00 70.69 90 GLY A O 1
ATOM 705 N N . TRP A 1 91 ? 9.063 6.047 -8.774 1.00 68.81 91 TRP A N 1
ATOM 706 C CA . TRP A 1 91 ? 10.517 6.036 -8.592 1.00 68.81 91 TRP A CA 1
ATOM 707 C C . TRP A 1 91 ? 11.057 4.674 -8.157 1.00 68.81 91 TRP A C 1
ATOM 709 O O . TRP A 1 91 ? 11.965 4.147 -8.797 1.00 68.81 91 TRP A O 1
ATOM 719 N N . VAL A 1 92 ? 10.502 4.081 -7.098 1.00 70.69 92 VAL A N 1
ATOM 720 C CA . VAL A 1 92 ? 11.078 2.878 -6.473 1.00 70.69 92 VAL A CA 1
ATOM 721 C C . VAL A 1 92 ? 10.910 1.647 -7.359 1.00 70.69 92 VAL A C 1
ATOM 723 O O . VAL A 1 92 ? 11.896 0.994 -7.681 1.00 70.69 92 VAL A O 1
ATOM 726 N N . PHE A 1 93 ? 9.690 1.331 -7.800 1.00 71.19 93 PHE A N 1
ATOM 727 C CA . PHE A 1 93 ? 9.443 0.131 -8.608 1.00 71.19 93 PHE A CA 1
ATOM 728 C C . PHE A 1 93 ? 10.087 0.224 -9.992 1.00 71.19 93 PHE A C 1
ATOM 730 O O . PHE A 1 93 ? 10.620 -0.768 -10.487 1.00 71.19 93 PHE A O 1
ATOM 737 N N . LYS A 1 94 ? 10.136 1.427 -10.573 1.00 69.88 94 LYS A N 1
ATOM 738 C CA . LYS A 1 94 ? 10.833 1.682 -11.838 1.00 69.88 94 LYS A CA 1
ATOM 739 C C . LYS A 1 94 ? 12.324 1.387 -11.756 1.00 69.88 94 LYS A C 1
ATOM 741 O O . LYS A 1 94 ? 12.860 0.820 -12.693 1.00 69.88 94 LYS A O 1
ATOM 746 N N . TRP A 1 95 ? 12.987 1.673 -10.638 1.00 67.44 95 TRP A N 1
ATOM 747 C CA . TRP A 1 95 ? 14.413 1.364 -10.475 1.00 67.44 95 TRP A CA 1
ATOM 748 C C . TRP A 1 95 ? 14.730 -0.140 -10.555 1.00 67.44 95 TRP A C 1
ATOM 750 O O . TRP A 1 95 ? 15.843 -0.536 -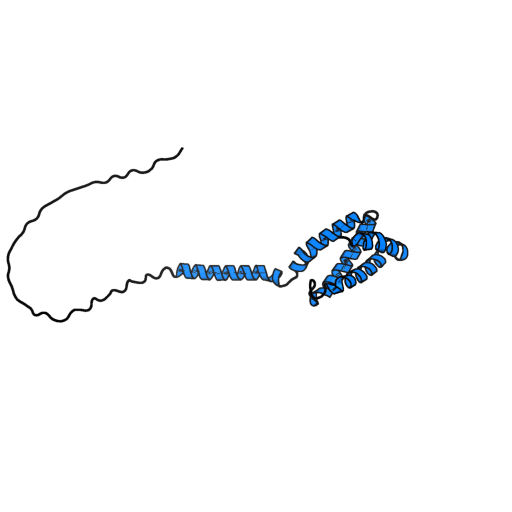10.907 1.00 67.44 95 TRP A O 1
ATOM 760 N N . PHE A 1 96 ? 13.754 -0.996 -10.248 1.00 71.00 96 PHE A N 1
ATOM 761 C CA . PHE A 1 96 ? 13.881 -2.451 -10.361 1.00 71.00 96 PHE A CA 1
ATOM 762 C C . PHE A 1 96 ? 13.439 -3.000 -11.725 1.00 71.00 96 PHE A C 1
ATOM 764 O O . PHE A 1 96 ? 13.615 -4.191 -11.979 1.00 71.00 96 PHE A O 1
ATOM 771 N N . ALA A 1 97 ? 12.889 -2.158 -12.603 1.00 71.50 97 ALA A N 1
ATOM 772 C CA . ALA A 1 97 ? 12.494 -2.556 -13.945 1.00 71.50 97 ALA A CA 1
ATOM 773 C C . ALA A 1 97 ? 13.731 -2.620 -14.870 1.00 71.50 97 ALA A C 1
ATOM 775 O O . ALA A 1 97 ? 14.545 -1.683 -14.866 1.00 71.50 97 ALA A O 1
ATOM 776 N N . PRO A 1 98 ? 13.905 -3.695 -15.666 1.00 71.25 98 PRO A N 1
ATOM 777 C CA . PRO A 1 98 ? 15.085 -3.883 -16.513 1.00 71.25 98 PRO A CA 1
ATOM 778 C C . PRO A 1 98 ? 15.342 -2.712 -17.464 1.00 71.25 98 PRO A C 1
ATOM 780 O O . PRO A 1 98 ? 16.493 -2.363 -17.729 1.00 71.25 98 PRO A O 1
ATOM 783 N N . GLU A 1 99 ? 14.282 -2.065 -17.946 1.00 73.31 99 GLU A N 1
ATOM 784 C CA . GLU A 1 99 ? 14.353 -0.948 -18.885 1.00 73.31 99 GLU A CA 1
ATOM 785 C C . GLU A 1 99 ? 15.067 0.252 -18.255 1.00 73.31 99 GLU A C 1
ATOM 787 O O . GLU A 1 99 ? 15.917 0.868 -18.893 1.00 73.31 99 GLU A O 1
ATOM 792 N N . TYR A 1 100 ? 14.794 0.553 -16.982 1.00 74.94 100 TYR A N 1
ATOM 793 C CA . TYR A 1 100 ? 15.421 1.668 -16.265 1.00 74.94 100 TYR A CA 1
ATOM 794 C C . TYR A 1 100 ? 16.857 1.359 -15.834 1.00 74.94 100 TYR A C 1
ATOM 796 O O . TYR A 1 100 ? 17.688 2.264 -15.785 1.00 74.94 100 TYR A O 1
ATOM 804 N N . GLN A 1 101 ? 17.176 0.090 -15.568 1.00 76.44 101 GLN A N 1
ATOM 805 C CA . GLN A 1 101 ? 18.542 -0.330 -15.243 1.00 76.44 101 GLN A CA 1
ATOM 806 C C . GLN A 1 101 ? 19.449 -0.362 -16.476 1.00 76.44 101 GLN A C 1
ATOM 808 O O . GLN A 1 101 ? 20.635 -0.051 -16.377 1.00 76.44 101 GLN A O 1
ATOM 813 N N . THR A 1 102 ? 18.908 -0.724 -17.643 1.00 77.69 102 THR A N 1
ATOM 814 C CA . THR A 1 102 ? 19.685 -0.870 -18.885 1.00 77.69 102 THR A CA 1
ATOM 815 C C . THR A 1 102 ? 19.730 0.408 -19.723 1.00 77.69 102 THR A C 1
ATOM 817 O O . THR A 1 102 ? 20.727 0.643 -20.406 1.00 77.69 102 THR A O 1
ATOM 820 N N . ALA A 1 103 ? 18.722 1.283 -19.628 1.00 81.06 103 ALA A N 1
ATOM 821 C CA . ALA A 1 103 ? 18.669 2.567 -20.331 1.00 81.06 103 ALA A CA 1
ATOM 822 C C . ALA A 1 103 ? 19.943 3.431 -20.228 1.00 81.06 103 ALA A C 1
ATOM 824 O O . ALA A 1 103 ? 20.407 3.880 -21.281 1.00 81.06 103 ALA A O 1
ATOM 825 N N . PRO A 1 104 ? 20.545 3.674 -19.042 1.00 83.38 104 PRO A N 1
ATOM 826 C CA . PRO A 1 104 ? 21.757 4.490 -18.955 1.00 83.38 104 PRO A CA 1
ATOM 827 C C . PRO A 1 104 ? 22.944 3.846 -19.681 1.00 83.38 104 PRO A C 1
ATOM 829 O O . PRO A 1 104 ? 23.671 4.538 -20.392 1.00 83.38 104 PRO A O 1
ATOM 832 N N . TRP A 1 105 ? 23.103 2.523 -19.591 1.00 84.69 105 TRP A N 1
ATOM 833 C CA . TRP A 1 105 ? 24.169 1.795 -20.286 1.00 84.69 105 TRP A CA 1
ATOM 834 C C . TRP A 1 105 ? 23.974 1.795 -21.803 1.00 84.69 105 TRP A C 1
ATOM 836 O O . TRP A 1 105 ? 24.927 1.997 -22.551 1.00 84.69 105 TRP A O 1
ATOM 846 N N . VAL A 1 106 ? 22.733 1.644 -22.272 1.00 84.88 106 VAL A N 1
ATOM 847 C CA . VAL A 1 106 ? 22.393 1.727 -23.700 1.00 84.88 106 VAL A CA 1
ATOM 848 C C . VAL A 1 106 ? 22.584 3.149 -24.236 1.00 84.88 106 VAL A C 1
ATOM 850 O O . VAL A 1 106 ? 23.025 3.331 -25.370 1.00 84.88 106 VAL A O 1
ATOM 853 N N . ALA A 1 107 ? 22.259 4.179 -23.451 1.00 85.50 107 ALA A N 1
ATOM 854 C CA . ALA A 1 107 ? 22.518 5.572 -23.815 1.00 85.50 107 ALA A CA 1
ATOM 855 C C . ALA A 1 107 ? 24.024 5.858 -23.903 1.00 85.50 107 ALA A C 1
ATOM 857 O O . ALA A 1 107 ? 24.472 6.445 -24.887 1.00 85.50 107 ALA A O 1
ATOM 858 N N . LEU A 1 108 ? 24.804 5.373 -22.933 1.00 88.69 108 LEU A N 1
ATOM 859 C CA . LEU A 1 108 ? 26.261 5.469 -22.943 1.00 88.69 108 LEU A CA 1
ATOM 860 C C . LEU A 1 108 ? 26.858 4.768 -24.170 1.00 88.69 108 LEU A C 1
ATOM 862 O O . LEU A 1 108 ? 27.631 5.380 -24.901 1.00 88.69 108 LEU A O 1
ATOM 866 N N . ALA A 1 109 ? 26.455 3.524 -24.444 1.00 88.56 109 ALA A N 1
ATOM 867 C CA . ALA A 1 109 ? 26.925 2.767 -25.602 1.00 88.56 109 ALA A CA 1
ATOM 868 C C . ALA A 1 109 ? 26.602 3.482 -26.925 1.00 88.56 109 ALA A C 1
ATOM 870 O O . ALA A 1 109 ? 27.469 3.604 -27.789 1.00 88.56 109 ALA A O 1
ATOM 871 N N . ARG A 1 110 ? 25.384 4.028 -27.068 1.00 88.56 110 ARG A N 1
ATOM 872 C CA . ARG A 1 110 ? 25.006 4.847 -28.233 1.00 88.56 110 ARG A CA 1
ATOM 873 C C . ARG A 1 110 ? 25.850 6.114 -28.353 1.00 88.56 110 ARG A C 1
ATOM 875 O O . ARG A 1 110 ? 26.231 6.469 -29.464 1.00 88.56 110 ARG A O 1
ATOM 882 N N . GLY A 1 111 ? 26.161 6.768 -27.235 1.00 89.75 111 GLY A N 1
ATOM 883 C CA . GLY A 1 111 ? 27.041 7.935 -27.198 1.00 89.75 111 GLY A CA 1
ATOM 884 C C . GLY A 1 111 ? 28.466 7.611 -27.648 1.00 89.75 111 GLY A C 1
ATOM 885 O O . GLY A 1 111 ? 29.019 8.340 -28.465 1.00 89.75 111 GLY A O 1
ATOM 886 N N . VAL A 1 112 ? 29.034 6.494 -27.184 1.00 90.56 112 VAL A N 1
ATOM 887 C CA . VAL A 1 112 ? 30.377 6.038 -27.583 1.00 90.56 112 VAL A CA 1
ATOM 888 C C . VAL A 1 112 ? 30.423 5.724 -29.079 1.00 90.56 112 VAL A C 1
ATOM 890 O O . VAL A 1 112 ? 31.244 6.293 -29.791 1.00 90.56 112 VAL A O 1
ATOM 893 N N . VAL A 1 113 ? 29.495 4.904 -29.584 1.00 89.94 113 VAL A N 1
ATOM 894 C CA . VAL A 1 113 ? 29.442 4.546 -31.015 1.00 89.94 113 VAL A CA 1
ATOM 895 C C . VAL A 1 113 ? 29.183 5.778 -31.892 1.00 89.94 113 VAL A C 1
ATOM 897 O O . VAL A 1 113 ? 29.808 5.951 -32.941 1.00 89.94 113 VAL A O 1
ATOM 900 N N . GLY A 1 114 ? 28.290 6.674 -31.463 1.00 88.44 114 GLY A N 1
ATOM 901 C CA . GLY A 1 114 ? 28.040 7.952 -32.133 1.00 88.44 114 GLY A CA 1
ATOM 902 C C . GLY A 1 114 ? 29.279 8.853 -32.163 1.00 88.44 114 GLY A C 1
ATOM 903 O O . GLY A 1 114 ? 29.589 9.450 -33.191 1.00 88.44 114 GLY A O 1
ATOM 904 N N . GLY A 1 115 ? 30.030 8.905 -31.062 1.00 86.06 115 GLY A N 1
ATOM 905 C CA . GLY A 1 115 ? 31.288 9.643 -30.967 1.00 86.06 115 GLY A CA 1
ATOM 906 C C . GLY A 1 115 ? 32.374 9.083 -31.887 1.00 86.06 115 GLY A C 1
ATOM 907 O O . GLY A 1 115 ? 33.016 9.842 -32.607 1.00 86.06 115 GLY A O 1
ATOM 908 N N . GLU A 1 116 ? 32.547 7.760 -31.930 1.00 80.12 116 GLU A N 1
ATOM 909 C CA . GLU A 1 116 ? 33.522 7.099 -32.807 1.00 80.12 116 GLU A CA 1
ATOM 910 C C . GLU A 1 116 ? 33.193 7.285 -34.292 1.00 80.12 116 GLU A C 1
ATOM 912 O O . GLU A 1 116 ? 34.079 7.554 -35.103 1.00 80.12 116 GLU A O 1
ATOM 917 N N . THR A 1 117 ? 31.917 7.163 -34.662 1.00 83.25 117 THR A N 1
ATOM 918 C CA . THR A 1 117 ? 31.466 7.370 -36.047 1.00 83.25 117 THR A CA 1
ATOM 919 C C . THR A 1 117 ? 31.635 8.822 -36.486 1.00 83.25 117 THR A C 1
ATOM 921 O O . THR A 1 117 ? 32.145 9.065 -37.580 1.00 83.25 117 THR A O 1
ATOM 924 N N . ALA A 1 118 ? 31.308 9.788 -35.623 1.00 78.00 118 ALA A N 1
ATOM 925 C CA . ALA A 1 118 ? 31.558 11.204 -35.880 1.00 78.00 118 ALA A CA 1
ATOM 926 C C . ALA A 1 118 ? 33.061 11.517 -35.989 1.00 78.00 118 ALA A C 1
ATOM 928 O O . ALA A 1 118 ? 33.473 12.242 -36.894 1.00 78.00 118 ALA A O 1
ATOM 929 N N . ALA A 1 119 ? 33.892 10.929 -35.122 1.00 80.19 119 ALA A N 1
ATOM 930 C CA . ALA A 1 119 ? 35.343 11.094 -35.164 1.00 80.19 119 ALA A CA 1
ATOM 931 C C . ALA A 1 119 ? 35.953 10.522 -36.454 1.00 80.19 119 ALA A C 1
ATOM 933 O O . ALA A 1 119 ? 36.806 11.164 -37.063 1.00 80.19 119 ALA A O 1
ATOM 934 N N . ARG A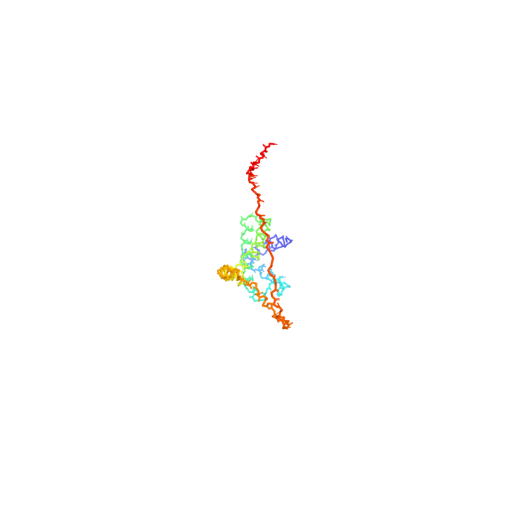 1 120 ? 35.487 9.354 -36.916 1.00 82.62 120 ARG A N 1
ATOM 935 C CA . ARG A 1 120 ? 35.909 8.763 -38.199 1.00 82.62 120 ARG A CA 1
ATOM 936 C C . ARG A 1 120 ? 35.480 9.616 -39.390 1.00 82.62 120 ARG A C 1
ATOM 938 O O . ARG A 1 120 ? 36.302 9.886 -40.256 1.00 82.62 120 ARG A O 1
ATOM 945 N N . ALA A 1 121 ? 34.240 10.104 -39.402 1.00 81.62 121 ALA A N 1
ATOM 946 C CA . ALA A 1 121 ? 33.756 10.997 -40.455 1.00 81.62 121 ALA A CA 1
ATOM 947 C C . ALA A 1 121 ? 34.546 12.319 -40.509 1.00 81.62 121 ALA A C 1
ATOM 949 O O . ALA A 1 121 ? 34.843 12.819 -41.592 1.00 81.62 121 ALA A O 1
ATOM 950 N N . ALA A 1 122 ? 34.931 12.863 -39.349 1.00 80.62 122 ALA A N 1
ATOM 951 C CA . ALA A 1 122 ? 35.787 14.042 -39.267 1.00 80.62 122 ALA A CA 1
ATOM 952 C C . ALA A 1 122 ? 37.224 13.757 -39.743 1.00 80.62 122 ALA A C 1
ATOM 954 O O . ALA A 1 122 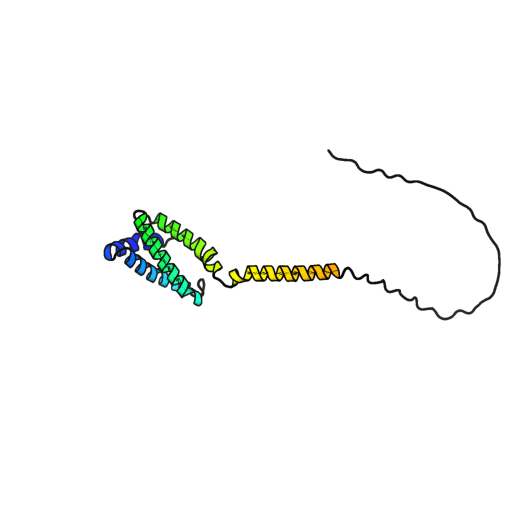? 37.817 14.592 -40.425 1.00 80.62 122 ALA A O 1
ATOM 955 N N . ALA A 1 123 ? 37.770 12.578 -39.423 1.00 80.56 123 ALA A N 1
ATOM 956 C CA . ALA A 1 123 ? 39.108 12.155 -39.836 1.00 80.56 123 ALA A CA 1
ATOM 957 C C . ALA A 1 123 ? 39.210 11.832 -41.338 1.00 80.56 123 ALA A C 1
ATOM 959 O O . ALA A 1 123 ? 40.262 12.046 -41.934 1.00 80.56 123 ALA A O 1
ATOM 960 N N . GLU A 1 124 ? 38.132 11.349 -41.963 1.00 79.00 124 GLU A N 1
ATOM 961 C CA . GLU A 1 124 ? 38.097 11.082 -43.407 1.00 79.00 124 GLU A CA 1
ATOM 962 C C . GLU A 1 124 ? 38.123 12.363 -44.260 1.00 79.00 124 GLU A C 1
ATOM 964 O O . GLU A 1 124 ? 38.512 12.293 -45.427 1.00 79.00 124 GLU A O 1
ATOM 969 N N . GLY A 1 125 ? 37.785 13.524 -43.678 1.00 70.44 125 GLY A N 1
ATOM 970 C CA . GLY A 1 125 ? 37.838 14.840 -44.322 1.00 70.44 125 GLY A CA 1
ATOM 971 C C . GLY A 1 125 ? 36.938 14.972 -45.567 1.00 70.44 125 GLY A C 1
ATOM 972 O O . GLY A 1 125 ? 36.467 13.985 -46.137 1.00 70.44 125 GLY A O 1
ATOM 973 N N . PRO A 1 126 ? 36.661 16.193 -46.058 1.00 70.19 126 PRO A N 1
ATOM 974 C CA . PRO A 1 126 ? 35.992 16.340 -47.341 1.00 70.19 126 PRO A CA 1
ATOM 975 C C . PRO A 1 126 ? 36.929 15.800 -48.423 1.00 70.19 126 PRO A C 1
ATOM 977 O O . PRO A 1 126 ? 37.950 16.417 -48.730 1.00 70.19 126 PRO A O 1
ATOM 980 N N . ARG A 1 127 ? 36.599 14.645 -49.017 1.00 64.31 127 ARG A N 1
ATOM 981 C CA . ARG A 1 127 ? 37.305 14.170 -50.211 1.00 64.31 127 ARG A CA 1
ATOM 982 C C . ARG A 1 127 ? 37.166 15.259 -51.268 1.00 64.31 127 ARG A C 1
ATOM 984 O O . ARG A 1 127 ? 36.067 15.481 -51.779 1.00 64.31 127 ARG A O 1
ATOM 991 N N . HIS A 1 128 ? 38.264 15.944 -51.583 1.00 54.56 128 HIS A N 1
ATOM 992 C CA . HIS A 1 128 ? 38.328 16.825 -52.737 1.00 54.56 128 HIS A CA 1
ATOM 993 C C . HIS A 1 128 ? 37.965 15.984 -53.963 1.00 54.56 128 HIS A C 1
ATOM 995 O O . HIS A 1 128 ? 38.771 15.198 -54.456 1.00 54.56 128 HIS A O 1
ATOM 1001 N N . ARG A 1 129 ? 36.720 16.110 -54.437 1.00 60.97 129 ARG A N 1
ATOM 1002 C CA . ARG A 1 129 ? 36.372 15.703 -55.794 1.00 60.97 129 ARG A CA 1
ATOM 1003 C C . ARG A 1 129 ? 37.177 16.621 -56.696 1.00 60.97 129 ARG A C 1
ATOM 1005 O O . ARG A 1 129 ? 36.818 17.783 -56.873 1.00 60.97 129 ARG A O 1
ATOM 1012 N N . GLU A 1 130 ? 38.290 16.107 -57.199 1.00 56.81 130 GLU A N 1
ATOM 1013 C CA . GLU A 1 130 ? 39.014 16.732 -58.293 1.00 56.81 130 GLU A CA 1
ATOM 1014 C C . GLU A 1 130 ? 37.981 17.017 -59.398 1.00 56.81 130 GLU A C 1
ATOM 1016 O O . GLU A 1 130 ? 37.238 16.101 -59.781 1.00 56.81 130 GLU A O 1
ATOM 1021 N N . PRO A 1 131 ? 37.806 18.279 -59.833 1.00 53.00 131 PRO A N 1
ATOM 1022 C CA . PRO A 1 131 ? 36.854 18.575 -60.886 1.00 53.00 131 PRO A CA 1
ATOM 1023 C C . PRO A 1 131 ? 37.287 17.767 -62.101 1.00 53.00 131 PRO A C 1
ATOM 1025 O O . PRO A 1 131 ? 38.435 17.865 -62.531 1.00 53.00 131 PRO A O 1
ATOM 1028 N N . ALA A 1 132 ? 36.384 16.930 -62.614 1.00 59.44 132 ALA A N 1
ATOM 1029 C CA . ALA A 1 132 ? 36.644 16.121 -63.791 1.00 59.44 132 ALA A CA 1
ATOM 1030 C C . ALA A 1 132 ? 37.207 17.036 -64.885 1.00 59.44 132 ALA A C 1
ATOM 1032 O O . ALA A 1 132 ? 36.494 17.898 -65.404 1.00 59.44 132 ALA A O 1
ATOM 1033 N N . VAL A 1 133 ? 38.496 16.881 -65.199 1.00 58.41 133 VAL A N 1
ATOM 1034 C CA . VAL A 1 133 ? 39.119 17.566 -66.326 1.00 58.41 133 VAL A CA 1
ATOM 1035 C C . VAL A 1 133 ? 38.392 17.057 -67.559 1.00 58.41 133 VAL A C 1
ATOM 1037 O O . VAL A 1 133 ? 38.638 15.949 -68.039 1.00 58.41 133 VAL A O 1
ATOM 1040 N N . LEU A 1 134 ? 37.437 17.853 -68.038 1.00 57.03 134 LEU A N 1
ATOM 1041 C CA . LEU A 1 134 ? 36.728 17.612 -69.278 1.00 57.03 134 LEU A CA 1
ATOM 1042 C C . LEU A 1 134 ? 37.783 17.688 -70.386 1.00 57.03 134 LEU A C 1
ATOM 1044 O O . LEU A 1 134 ? 38.128 18.771 -70.860 1.00 57.03 134 LEU A O 1
ATOM 1048 N N . LYS A 1 135 ? 38.361 16.538 -70.759 1.00 54.50 135 LYS A N 1
ATOM 1049 C CA . LYS A 1 135 ? 39.225 16.423 -71.935 1.00 54.50 135 LYS A CA 1
ATOM 1050 C C . LYS A 1 135 ? 38.406 16.908 -73.122 1.00 54.50 135 LYS A C 1
ATOM 1052 O O . LYS A 1 135 ? 37.513 16.215 -73.601 1.00 54.50 135 LYS A O 1
ATOM 1057 N N . ARG A 1 136 ? 38.687 18.135 -73.561 1.00 55.06 136 ARG A N 1
ATOM 1058 C CA . ARG A 1 136 ? 38.103 18.736 -74.755 1.00 55.06 136 ARG A CA 1
ATOM 1059 C C . ARG A 1 136 ? 38.451 17.809 -75.918 1.00 55.06 136 ARG A C 1
ATOM 1061 O O . ARG A 1 136 ? 39.618 17.701 -76.287 1.00 55.06 136 ARG A O 1
ATOM 1068 N N . ALA A 1 137 ? 37.459 17.083 -76.423 1.00 54.38 137 ALA A N 1
ATOM 1069 C CA . ALA A 1 137 ? 37.625 16.210 -77.573 1.00 54.38 137 ALA A CA 1
ATOM 1070 C C . ALA A 1 137 ? 38.185 17.038 -78.739 1.00 54.38 137 ALA A C 1
ATOM 1072 O O . ALA A 1 137 ? 37.619 18.068 -79.114 1.00 54.38 137 ALA A O 1
ATOM 1073 N N . GLY A 1 138 ? 39.337 16.613 -79.260 1.00 42.38 138 GLY A N 1
ATOM 1074 C CA . GLY A 1 138 ? 39.964 17.210 -80.429 1.00 42.38 138 GLY A CA 1
ATOM 1075 C C . GLY A 1 138 ? 39.011 17.155 -81.619 1.00 42.38 138 GLY A C 1
ATOM 1076 O O . GLY A 1 138 ? 38.479 16.101 -81.958 1.00 42.38 138 GLY A O 1
ATOM 1077 N N . ARG A 1 139 ? 38.784 18.309 -82.243 1.00 45.34 139 ARG A N 1
ATOM 1078 C CA . ARG A 1 139 ? 38.032 18.436 -83.491 1.00 45.34 139 ARG A CA 1
ATOM 1079 C C . ARG A 1 139 ? 38.940 17.976 -84.642 1.00 45.34 139 ARG A C 1
ATOM 1081 O O . ARG A 1 139 ? 40.031 18.533 -84.767 1.00 45.34 139 ARG A O 1
ATOM 1088 N N . PRO A 1 140 ? 38.551 16.999 -85.477 1.00 43.84 140 PRO A N 1
ATOM 1089 C CA . PRO A 1 140 ? 39.371 16.599 -86.609 1.00 43.84 140 PRO A CA 1
ATOM 1090 C C . PRO A 1 140 ? 39.139 17.543 -87.797 1.00 43.84 140 PRO A C 1
ATOM 1092 O O . PRO A 1 140 ? 38.001 17.867 -88.129 1.00 43.84 140 PRO A O 1
ATOM 1095 N N . GLY A 1 141 ? 40.229 17.926 -88.466 1.00 44.53 141 GLY A N 1
ATOM 1096 C CA . GLY A 1 141 ? 40.209 18.308 -89.881 1.00 44.53 141 GLY A CA 1
ATOM 1097 C C . GLY A 1 141 ? 40.223 19.806 -90.197 1.00 44.53 141 GLY A C 1
ATOM 1098 O O . GLY A 1 141 ? 39.192 20.470 -90.184 1.00 44.53 141 GLY A O 1
ATOM 1099 N N . GLY A 1 142 ? 41.391 20.303 -90.610 1.00 35.62 142 GLY A N 1
ATOM 1100 C CA . GLY A 1 142 ? 41.568 21.578 -91.313 1.00 35.62 142 GLY A CA 1
ATOM 1101 C C . GLY A 1 142 ? 43.018 21.728 -91.781 1.00 35.62 142 GLY A C 1
ATOM 1102 O O . GLY A 1 142 ? 43.915 21.796 -90.951 1.00 35.62 142 GLY A O 1
ATOM 1103 N N . ARG A 1 143 ? 43.241 21.681 -93.100 1.00 40.50 143 ARG A N 1
ATOM 1104 C CA . ARG A 1 143 ? 44.545 21.627 -93.801 1.00 40.50 143 ARG A CA 1
ATOM 1105 C C . ARG A 1 143 ? 45.440 22.861 -93.555 1.00 40.50 143 ARG A C 1
ATOM 1107 O O . ARG A 1 143 ? 44.904 23.930 -93.274 1.00 40.50 143 ARG A O 1
ATOM 1114 N N . PRO A 1 144 ? 46.776 22.743 -93.714 1.00 42.75 144 PRO A N 1
ATOM 1115 C CA . PRO A 1 144 ? 47.692 23.862 -93.523 1.00 42.75 144 PRO A CA 1
ATOM 1116 C C . PRO A 1 144 ? 47.669 24.797 -94.740 1.00 42.75 144 PRO A C 1
ATOM 1118 O O . PRO A 1 144 ? 47.710 24.331 -95.877 1.00 42.75 144 PRO A O 1
ATOM 1121 N N . ILE A 1 145 ? 47.631 26.109 -94.496 1.00 47.56 145 ILE A N 1
ATOM 1122 C CA . ILE A 1 145 ? 47.931 27.127 -95.508 1.00 47.56 145 ILE A CA 1
ATOM 1123 C C . ILE A 1 145 ? 49.038 28.022 -94.957 1.00 47.56 145 ILE A C 1
ATOM 1125 O O . ILE A 1 145 ? 48.998 28.476 -93.814 1.00 47.56 145 ILE A O 1
ATOM 1129 N N . GLU A 1 146 ? 50.056 28.174 -95.785 1.00 37.97 146 GLU A N 1
ATOM 1130 C CA . GLU A 1 146 ? 51.348 28.791 -95.543 1.00 37.97 146 GLU A CA 1
ATOM 1131 C C . GLU A 1 146 ? 51.270 30.327 -95.461 1.00 37.97 146 GLU A C 1
ATOM 1133 O O . GLU A 1 146 ? 50.527 30.960 -96.201 1.00 37.97 146 GLU A O 1
ATOM 1138 N N . SER A 1 147 ? 52.120 30.896 -94.596 1.00 42.53 147 SER A N 1
ATOM 1139 C CA . SER A 1 147 ? 52.866 32.153 -94.779 1.00 42.53 147 SER A CA 1
ATOM 1140 C C . SER A 1 147 ? 52.118 33.413 -95.257 1.00 42.53 147 SER A C 1
ATOM 1142 O O . SER A 1 147 ? 51.886 33.577 -96.450 1.00 42.53 147 SER A O 1
ATOM 1144 N N . THR A 1 148 ? 52.024 34.442 -94.396 1.00 37.81 148 THR A N 1
ATOM 1145 C CA . THR A 1 148 ? 52.697 35.734 -94.675 1.00 37.81 148 THR A CA 1
ATOM 1146 C C . THR A 1 148 ? 52.937 36.558 -93.401 1.00 37.81 148 THR A C 1
ATOM 1148 O O . THR A 1 148 ? 52.096 36.672 -92.515 1.00 37.81 148 THR A O 1
ATOM 1151 N N . LYS A 1 149 ? 54.136 37.133 -93.336 1.00 41.81 149 LYS A N 1
ATOM 1152 C CA . LYS A 1 149 ? 54.726 37.983 -92.298 1.00 41.81 149 LYS A CA 1
ATOM 1153 C C . LYS A 1 149 ? 54.368 39.451 -92.541 1.00 41.81 149 LYS A C 1
ATOM 1155 O O . LYS A 1 149 ? 54.745 39.963 -93.588 1.00 41.81 149 LYS A O 1
ATOM 1160 N N . THR A 1 150 ? 53.832 40.164 -91.548 1.00 41.28 150 THR A N 1
ATOM 1161 C CA . THR A 1 150 ? 53.945 41.636 -91.459 1.00 41.28 150 THR A CA 1
ATOM 1162 C C . THR A 1 150 ? 53.965 42.113 -90.007 1.00 41.28 150 THR A C 1
ATOM 1164 O O . THR A 1 150 ? 53.323 41.551 -89.129 1.00 41.28 150 THR A O 1
ATOM 1167 N N . ARG A 1 151 ? 54.814 43.119 -89.790 1.00 41.53 151 ARG A N 1
ATOM 1168 C CA . ARG A 1 151 ? 55.351 43.664 -88.537 1.00 41.53 151 ARG A CA 1
ATOM 1169 C C . ARG A 1 151 ? 54.365 44.604 -87.829 1.00 41.53 151 ARG A C 1
ATOM 1171 O O . ARG A 1 151 ? 53.565 45.241 -88.502 1.00 41.53 151 ARG A O 1
ATOM 1178 N N . GLY A 1 152 ? 54.556 44.803 -86.520 1.00 33.91 152 GLY A N 1
ATOM 1179 C CA . GLY A 1 152 ? 54.033 45.965 -85.787 1.00 33.91 152 GLY A CA 1
ATOM 1180 C C . GLY A 1 152 ? 54.131 45.850 -84.259 1.00 33.91 152 GLY A C 1
ATOM 1181 O O . GLY A 1 152 ? 53.232 45.311 -83.632 1.00 33.91 152 GLY A O 1
ATOM 1182 N N . CYS A 1 153 ? 55.219 46.362 -83.675 1.00 33.69 153 CYS A N 1
ATOM 1183 C CA . CYS A 1 153 ? 55.292 46.876 -82.287 1.00 33.69 153 CYS A CA 1
ATOM 1184 C C . CYS A 1 153 ? 54.769 48.348 -82.307 1.00 33.69 153 CYS A C 1
ATOM 1186 O O . CYS A 1 153 ? 54.729 48.885 -83.420 1.00 33.69 153 CYS A O 1
ATOM 1188 N N . PRO A 1 154 ? 54.462 49.060 -81.190 1.00 52.56 154 PRO A N 1
ATOM 1189 C CA . PRO A 1 154 ? 55.102 48.917 -79.880 1.00 52.56 154 PRO A CA 1
ATOM 1190 C C . PRO A 1 154 ? 54.232 49.067 -78.610 1.00 52.56 154 PRO A C 1
ATOM 1192 O O . PRO A 1 154 ? 53.028 49.303 -78.643 1.00 52.56 154 PRO A O 1
ATOM 1195 N N . GLN A 1 155 ? 54.942 48.863 -77.496 1.00 50.38 155 GLN A N 1
ATOM 1196 C CA . GLN A 1 155 ? 54.636 49.083 -76.080 1.00 50.38 155 GLN A CA 1
ATOM 1197 C C . GLN A 1 155 ? 54.061 50.474 -75.763 1.00 50.38 155 GLN A C 1
ATOM 1199 O O . GLN A 1 155 ? 54.431 51.435 -76.426 1.00 50.38 155 GLN A O 1
ATOM 1204 N N . ASP A 1 156 ? 53.255 50.580 -74.695 1.00 38.38 156 ASP A N 1
ATOM 1205 C CA . ASP A 1 156 ? 53.515 51.467 -73.539 1.00 38.38 156 ASP A CA 1
ATOM 1206 C C . ASP A 1 156 ? 52.339 51.505 -72.542 1.00 38.38 156 ASP A C 1
ATOM 1208 O O . ASP A 1 156 ? 51.183 51.342 -72.925 1.00 38.38 156 ASP A O 1
ATOM 1212 N N . GLY A 1 157 ? 52.635 51.767 -71.258 1.00 44.00 157 GLY A N 1
ATOM 1213 C CA . GLY A 1 157 ? 51.642 52.330 -70.327 1.00 44.00 157 GLY A CA 1
ATOM 1214 C C . GLY A 1 157 ? 51.651 51.816 -68.882 1.00 44.00 157 GLY A C 1
ATOM 1215 O O . GLY A 1 157 ? 50.800 51.023 -68.496 1.00 44.00 157 GLY A O 1
ATOM 1216 N N . GLN A 1 158 ? 52.570 52.327 -68.057 1.00 42.69 158 GLN A N 1
ATOM 1217 C CA . GLN A 1 158 ? 52.523 52.326 -66.578 1.00 42.69 158 GLN A CA 1
ATOM 1218 C C . GLN A 1 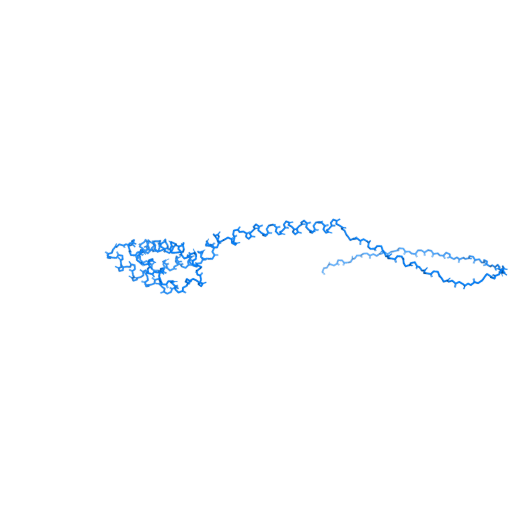158 ? 51.185 52.933 -66.063 1.00 42.69 158 GLN A C 1
ATOM 1220 O O . GLN A 1 158 ? 50.619 53.782 -66.737 1.00 42.69 158 GLN A O 1
ATOM 1225 N N . THR A 1 159 ? 50.623 52.650 -64.874 1.00 42.97 159 THR A N 1
ATOM 1226 C CA . THR A 1 159 ? 51.054 53.214 -63.572 1.00 42.97 159 THR A CA 1
ATOM 1227 C C . THR A 1 159 ? 50.107 52.830 -62.400 1.00 42.97 159 THR A C 1
ATOM 1229 O O . THR A 1 159 ? 48.896 52.939 -62.506 1.00 42.97 159 THR A O 1
ATOM 1232 N N . ARG A 1 160 ? 50.724 52.469 -61.257 1.00 44.88 160 ARG A N 1
ATOM 1233 C CA . ARG A 1 160 ? 50.518 52.916 -59.847 1.00 44.88 160 ARG A CA 1
ATOM 1234 C C . ARG A 1 160 ? 49.155 52.899 -59.101 1.00 44.88 160 ARG A C 1
ATOM 1236 O O . ARG A 1 160 ? 48.243 53.631 -59.440 1.00 44.88 160 ARG A O 1
ATOM 1243 N N . HIS A 1 161 ? 49.256 52.324 -57.881 1.00 41.31 161 HIS A N 1
ATOM 1244 C CA . HIS A 1 161 ? 48.727 52.748 -56.552 1.00 41.31 161 HIS A CA 1
ATOM 1245 C C . HIS A 1 161 ? 47.191 52.843 -56.358 1.00 41.31 161 HIS A C 1
ATOM 1247 O O . HIS A 1 161 ? 46.478 53.330 -57.208 1.00 41.31 161 HIS A O 1
ATOM 1253 N N . ARG A 1 162 ? 46.586 52.463 -55.219 1.00 46.81 162 ARG A N 1
ATOM 1254 C CA . ARG A 1 162 ? 46.929 52.835 -53.834 1.00 46.81 162 ARG A CA 1
ATOM 1255 C C . ARG A 1 162 ? 46.124 51.984 -52.826 1.00 46.81 162 ARG A C 1
ATOM 1257 O O . ARG A 1 162 ? 44.971 51.652 -53.070 1.00 46.81 162 ARG A O 1
ATOM 1264 N N . ARG A 1 163 ? 46.748 51.678 -51.682 1.00 46.62 163 ARG A N 1
ATOM 1265 C CA . ARG A 1 163 ? 46.132 51.129 -50.458 1.00 46.62 163 ARG A CA 1
ATOM 1266 C C . ARG A 1 163 ? 45.218 52.159 -49.780 1.00 46.62 163 ARG A C 1
ATOM 1268 O O . ARG A 1 163 ? 45.504 53.351 -49.871 1.00 46.62 163 ARG A O 1
ATOM 1275 N N . GLY A 1 164 ? 44.273 51.677 -48.970 1.00 41.69 164 GLY A N 1
ATOM 1276 C CA . GLY A 1 164 ? 43.745 52.426 -47.823 1.00 41.69 164 GLY A CA 1
ATOM 1277 C C . GLY A 1 164 ? 42.375 51.954 -47.329 1.00 41.69 164 GLY A C 1
ATOM 1278 O O . GLY A 1 164 ? 41.365 52.453 -47.801 1.00 41.69 164 GLY A O 1
ATOM 1279 N N . GLN A 1 165 ? 42.352 51.023 -46.368 1.00 52.41 165 GLN A N 1
ATOM 1280 C CA . GLN A 1 165 ? 41.227 50.841 -45.434 1.00 52.41 165 GLN A CA 1
ATOM 1281 C C . GLN A 1 165 ? 41.154 52.034 -44.461 1.00 52.41 165 GLN A C 1
ATOM 1283 O O . GLN A 1 165 ? 42.173 52.694 -44.236 1.00 52.41 165 GLN A O 1
ATOM 1288 N N . PRO A 1 166 ? 40.002 52.243 -43.803 1.00 56.03 166 PRO A N 1
ATOM 1289 C CA . PRO A 1 166 ? 40.025 52.119 -42.344 1.00 56.03 166 PRO A CA 1
ATOM 1290 C C . PRO A 1 166 ? 38.833 51.340 -41.757 1.00 56.03 166 PRO A C 1
ATOM 1292 O O . PRO A 1 166 ? 37.829 51.087 -42.418 1.00 56.03 166 PRO A O 1
ATOM 1295 N N . ALA A 1 167 ? 39.028 50.932 -40.502 1.00 56.84 167 ALA A N 1
ATOM 1296 C CA . ALA A 1 167 ? 38.196 50.064 -39.669 1.00 56.84 167 ALA A CA 1
ATOM 1297 C C . ALA A 1 167 ? 37.243 50.889 -38.739 1.00 56.84 167 ALA A C 1
ATOM 1299 O O . ALA A 1 167 ? 37.048 52.070 -39.023 1.00 56.84 167 ALA A O 1
ATOM 1300 N N . PRO A 1 168 ? 36.574 50.316 -37.709 1.00 59.03 168 PRO A N 1
ATOM 1301 C CA . PRO A 1 168 ? 35.146 50.513 -37.440 1.00 59.03 168 PRO A CA 1
ATOM 1302 C C . PRO A 1 168 ? 34.833 51.506 -36.302 1.00 59.03 168 PRO A C 1
ATOM 1304 O O . PRO A 1 168 ? 35.715 51.890 -35.537 1.00 59.03 168 PRO A O 1
ATOM 1307 N N . ALA A 1 169 ? 33.554 51.876 -36.163 1.00 57.66 169 ALA A N 1
ATOM 1308 C CA . ALA A 1 169 ? 33.041 52.694 -35.064 1.00 57.66 169 ALA A CA 1
ATOM 1309 C C . ALA A 1 169 ? 32.168 51.871 -34.092 1.00 57.66 169 ALA A C 1
ATOM 1311 O O . ALA A 1 169 ? 31.155 51.293 -34.483 1.00 57.66 169 ALA A O 1
ATOM 1312 N N . ASP A 1 170 ? 32.628 51.853 -32.840 1.00 59.38 170 ASP A N 1
ATOM 1313 C CA . ASP A 1 170 ? 31.946 51.608 -31.554 1.00 59.38 170 ASP A CA 1
ATOM 1314 C C . ASP A 1 170 ? 30.742 52.582 -31.422 1.00 59.38 170 ASP A C 1
ATOM 1316 O O . ASP A 1 170 ? 30.811 53.699 -31.929 1.00 59.38 170 ASP A O 1
ATOM 1320 N N . GLY A 1 171 ? 29.563 52.256 -30.886 1.00 52.84 171 GLY A N 1
ATOM 1321 C CA . GLY A 1 171 ? 29.303 51.757 -29.539 1.00 52.84 171 GLY A CA 1
ATOM 1322 C C . GLY A 1 171 ? 29.021 52.920 -28.578 1.00 52.84 171 GLY A C 1
ATOM 1323 O O . GLY A 1 171 ? 29.954 53.520 -28.048 1.00 52.84 171 GLY A O 1
ATOM 1324 N N . ARG A 1 172 ? 27.733 53.245 -28.384 1.00 56.16 172 ARG A N 1
ATOM 1325 C CA . ARG A 1 172 ? 27.108 53.818 -27.173 1.00 56.16 172 ARG A CA 1
ATOM 1326 C C . ARG A 1 172 ? 25.604 53.961 -27.364 1.00 56.16 172 ARG A C 1
ATOM 1328 O O . ARG A 1 172 ? 25.196 54.360 -28.475 1.00 56.16 172 ARG A O 1
#

Secondary structure (DSSP, 8-state):
--SHIIIIIIIIHHHHHHH-HHHHHHHHHHHHHHHTGGGBTTTB-TTTHHHHHHHHHHHHHHHHHHHHHTTS-HHHHHHHHHHHHHHIIIIIHHHTSHHHHHHHHHHHHHHHHHHHHHHHHHHH------------PPPP--------------------------------

Foldseek 3Di:
DVCLCVLQVPQQVVCCVVPNLLVSLQVSLVVVLVVCVVCDVPVHDVVCSVVVSVVSSVLSSVLSVVCVVVVNDSPVSVVSVVVCVCCVVPPVVLCVDPCNVCVVVVVVVCVVVVVVVVVVVVVVPPPPPPPPPPPPPDDDDDDDDDDDDDDDDDDDDDDDDDDDDDDDDDDD

Sequence (172 aa):
MGEEPGWRGYAQRVLGAKWGWIRAALVIAAVWTLWHAPLWGSEFEWRLVPIWAVSVVGAALVLAWLYRASGESVLLCMLMHASVNMVGPGWVFKWFAPEYQTAPWVALARGVVGGETAARAAAEGPRHREPAVLKRAGRPGGRPIESTKTRGCPQDGQTRHRRGQPAPADGR